Protein AF-A0A9P7GST4-F1 (afdb_monomer_lite)

Organism: NCBI:txid117069

InterPro domains:
  IPR029058 Alpha/Beta hydrolase fold [G3DSA:3.40.50.1820] (2-77)
  IPR029058 Alpha/Beta hydrolase fold [SSF53474] (5-66)

pLDDT: mean 90.83, std 7.49, range [49.56, 97.69]

Structure (mmCIF, N/CA/C/O backbone):
data_AF-A0A9P7GST4-F1
#
_entry.id   AF-A0A9P7GST4-F1
#
loop_
_atom_site.group_PDB
_atom_site.id
_atom_site.type_symbol
_atom_site.label_atom_id
_atom_site.label_alt_id
_atom_site.label_comp_id
_atom_site.label_asym_id
_atom_site.label_entity_id
_atom_site.label_seq_id
_atom_site.pdbx_PDB_ins_code
_atom_site.Cartn_x
_atom_site.Cartn_y
_atom_site.Cartn_z
_atom_site.occupancy
_atom_site.B_iso_or_equiv
_atom_site.auth_seq_id
_atom_site.auth_comp_id
_atom_site.auth_asym_id
_atom_site.auth_atom_id
_atom_site.pdbx_PDB_model_num
ATOM 1 N N . MET A 1 1 ? -6.772 2.280 -26.448 1.00 49.56 1 MET A N 1
ATOM 2 C CA . MET A 1 1 ? -7.325 2.112 -25.086 1.00 49.56 1 MET A CA 1
ATOM 3 C C . MET A 1 1 ? -6.382 2.826 -24.133 1.00 49.56 1 MET A C 1
ATOM 5 O O . MET A 1 1 ? -5.184 2.647 -24.324 1.00 49.56 1 MET A O 1
ATOM 9 N N . PRO A 1 2 ? -6.850 3.656 -23.188 1.00 74.44 2 PRO A N 1
ATOM 10 C CA . PRO A 1 2 ? -5.960 4.210 -22.174 1.00 74.44 2 PRO A CA 1
ATOM 11 C C . PRO A 1 2 ? -5.440 3.072 -21.285 1.00 74.44 2 PRO A C 1
ATOM 13 O O . PRO A 1 2 ? -6.205 2.186 -20.903 1.00 74.44 2 PRO A O 1
ATOM 16 N N . PHE A 1 3 ? -4.141 3.077 -21.006 1.00 81.81 3 PHE A N 1
ATOM 17 C CA . PHE A 1 3 ? -3.526 2.150 -20.060 1.00 81.81 3 PHE A CA 1
ATOM 18 C C . PHE A 1 3 ? -3.994 2.519 -18.642 1.00 81.81 3 PHE A C 1
ATOM 20 O O . PHE A 1 3 ? -3.953 3.708 -18.308 1.00 81.81 3 PHE A O 1
ATOM 27 N N . PRO A 1 4 ? -4.478 1.564 -17.821 1.00 90.12 4 PRO A N 1
ATOM 28 C CA . PRO A 1 4 ? -4.876 1.869 -16.451 1.00 90.12 4 PRO A CA 1
ATOM 29 C C . PRO A 1 4 ? -3.688 2.452 -15.668 1.00 90.12 4 PRO A C 1
ATOM 31 O O . PRO A 1 4 ? -2.550 2.022 -15.876 1.00 90.12 4 PRO A O 1
ATOM 34 N N . PRO A 1 5 ? -3.910 3.432 -14.781 1.00 93.56 5 PRO A N 1
ATOM 35 C CA . PRO A 1 5 ? -2.819 4.094 -14.078 1.00 93.56 5 PRO A CA 1
ATOM 36 C C . PRO A 1 5 ? -2.216 3.198 -12.992 1.00 93.56 5 PRO A C 1
ATOM 38 O O . PRO A 1 5 ? -2.879 2.300 -12.467 1.00 93.56 5 PRO A O 1
ATOM 41 N N . VAL A 1 6 ? -0.980 3.506 -12.603 1.00 95.00 6 VAL A N 1
ATOM 42 C CA . VAL A 1 6 ? -0.438 3.124 -11.295 1.00 95.00 6 VAL A CA 1
ATOM 43 C C . VAL A 1 6 ? -0.766 4.232 -10.303 1.00 95.00 6 VAL A C 1
ATOM 45 O O . VAL A 1 6 ? -0.529 5.407 -10.586 1.00 95.00 6 VAL A O 1
ATOM 48 N N . ILE A 1 7 ? -1.333 3.873 -9.152 1.00 96.19 7 ILE A N 1
ATOM 49 C CA . ILE A 1 7 ? -1.765 4.838 -8.139 1.00 96.19 7 ILE A CA 1
ATOM 50 C C . ILE A 1 7 ? -0.867 4.724 -6.911 1.00 96.19 7 ILE A C 1
ATOM 52 O O . ILE A 1 7 ? -0.748 3.659 -6.311 1.00 96.19 7 ILE A O 1
ATOM 56 N N . PHE A 1 8 ? -0.303 5.857 -6.504 1.00 96.56 8 PHE A N 1
ATOM 57 C CA . PHE A 1 8 ? 0.386 6.022 -5.230 1.00 96.56 8 PHE A CA 1
ATOM 58 C C . PHE A 1 8 ? -0.463 6.910 -4.336 1.00 96.56 8 PHE A C 1
ATOM 60 O O . PHE A 1 8 ? -0.866 8.005 -4.736 1.00 96.56 8 PHE A O 1
ATOM 67 N N . ALA A 1 9 ? -0.744 6.450 -3.125 1.00 96.75 9 ALA A N 1
ATOM 68 C CA . ALA A 1 9 ? -1.527 7.212 -2.168 1.00 96.75 9 ALA A CA 1
ATOM 69 C C . ALA A 1 9 ? -0.907 7.108 -0.784 1.00 96.75 9 ALA A C 1
ATOM 71 O O . ALA A 1 9 ? -0.422 6.049 -0.406 1.00 96.75 9 ALA A O 1
ATOM 72 N N . ARG A 1 10 ? -0.929 8.207 -0.026 1.00 95.25 10 ARG A N 1
ATOM 73 C CA . ARG A 1 10 ? -0.330 8.271 1.309 1.00 95.25 10 ARG A CA 1
ATOM 74 C C . ARG A 1 10 ? -1.355 8.634 2.372 1.00 95.25 10 ARG A C 1
ATOM 76 O O . ARG A 1 10 ? -2.138 9.568 2.177 1.00 95.25 10 ARG A O 1
ATOM 83 N N . SER A 1 11 ? -1.287 7.974 3.528 1.00 93.75 11 SER A N 1
ATOM 84 C CA . SER A 1 11 ? -2.088 8.294 4.713 1.00 93.75 11 SER A CA 1
ATOM 85 C C . SER A 1 11 ? -3.585 8.382 4.379 1.00 93.75 11 SER A C 1
ATOM 87 O O . SER A 1 11 ? -4.145 7.458 3.798 1.00 93.75 11 SER A O 1
ATOM 89 N N . LEU A 1 12 ? -4.262 9.489 4.689 1.00 92.31 12 LEU A N 1
ATOM 90 C CA . LEU A 1 12 ? -5.684 9.671 4.368 1.00 92.31 12 LEU A CA 1
ATOM 91 C C . LEU A 1 12 ? -5.981 9.678 2.859 1.00 92.31 12 LEU A C 1
ATOM 93 O O . LEU A 1 12 ? -7.109 9.391 2.467 1.00 92.31 12 LEU A O 1
ATOM 97 N N . GLY A 1 13 ? -4.988 9.950 2.006 1.00 92.94 13 GLY A N 1
AT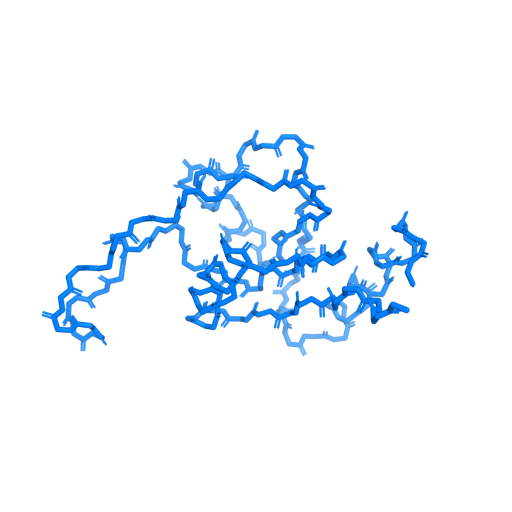OM 98 C CA . GLY A 1 13 ? -5.127 9.806 0.556 1.00 92.94 13 GLY A CA 1
ATOM 99 C C . GLY A 1 13 ? -5.422 8.364 0.132 1.00 92.94 13 GLY A C 1
ATOM 100 O O . GLY A 1 13 ? -6.098 8.153 -0.874 1.00 92.94 13 GLY A O 1
ATOM 101 N N . CYS A 1 14 ? -5.003 7.373 0.930 1.00 94.38 14 CYS A N 1
ATOM 102 C CA . CYS A 1 14 ? -5.307 5.960 0.700 1.00 94.38 14 CYS A CA 1
ATOM 103 C C . CYS A 1 14 ? -6.815 5.695 0.678 1.00 94.38 14 CYS A C 1
ATOM 105 O O . CYS A 1 14 ? -7.274 4.890 -0.122 1.00 94.38 14 CYS A O 1
ATOM 107 N N . LEU A 1 15 ? -7.597 6.429 1.473 1.00 92.00 15 LEU A N 1
ATOM 108 C CA . LEU A 1 15 ? -9.058 6.306 1.505 1.00 92.00 15 LEU A CA 1
ATOM 109 C C . LEU A 1 15 ? -9.683 6.685 0.159 1.00 92.00 15 LEU A C 1
ATOM 111 O O . LEU A 1 15 ? -10.592 6.018 -0.339 1.00 92.00 15 LEU A O 1
ATOM 115 N N . ILE A 1 16 ? -9.163 7.755 -0.446 1.00 91.81 16 ILE A N 1
ATOM 116 C CA . ILE A 1 16 ? -9.607 8.237 -1.754 1.00 91.81 16 ILE A CA 1
ATOM 117 C C . ILE A 1 16 ? -9.213 7.221 -2.824 1.00 91.81 16 ILE A C 1
ATOM 119 O O . ILE A 1 16 ? -10.050 6.851 -3.641 1.00 91.81 16 ILE A O 1
ATOM 123 N N . ALA A 1 17 ? -7.973 6.730 -2.792 1.00 94.44 17 ALA A N 1
ATOM 124 C CA . ALA A 1 17 ? -7.486 5.749 -3.755 1.00 94.44 17 ALA A CA 1
ATOM 125 C C . ALA A 1 17 ? -8.271 4.432 -3.690 1.00 94.44 17 ALA A C 1
ATOM 127 O O . ALA A 1 17 ? -8.730 3.956 -4.722 1.00 94.44 17 ALA A O 1
ATOM 128 N N . GLN A 1 18 ? -8.509 3.895 -2.491 1.00 92.19 18 GLN A N 1
ATOM 129 C CA . GLN A 1 18 ? -9.322 2.693 -2.273 1.00 92.19 18 GLN A CA 1
ATOM 130 C C . GLN A 1 18 ? -10.773 2.881 -2.753 1.00 92.19 18 GLN A C 1
ATOM 132 O O . GLN A 1 18 ? -11.357 1.988 -3.370 1.00 92.19 18 GLN A O 1
ATOM 137 N N . THR A 1 19 ? -11.354 4.065 -2.533 1.00 90.69 19 THR A N 1
ATOM 138 C CA . THR A 1 19 ? -12.695 4.393 -3.048 1.00 90.69 19 THR A CA 1
ATOM 139 C C . THR A 1 19 ? -12.692 4.489 -4.575 1.00 90.69 19 THR A C 1
ATOM 141 O O . THR A 1 19 ? -13.579 3.954 -5.236 1.00 90.69 19 THR A O 1
ATOM 144 N N . TYR A 1 20 ? -11.673 5.127 -5.154 1.00 91.19 20 TYR A N 1
ATOM 145 C CA . TYR A 1 20 ? -11.531 5.291 -6.597 1.00 91.19 20 TYR A CA 1
ATOM 146 C C . TYR A 1 20 ? -11.427 3.940 -7.313 1.00 91.19 20 TYR A C 1
ATOM 148 O O . TYR A 1 20 ? -12.193 3.689 -8.246 1.00 91.19 20 TYR A O 1
ATOM 156 N N . ILE A 1 21 ? -10.547 3.051 -6.840 1.00 91.75 21 ILE A N 1
ATOM 157 C CA . ILE A 1 21 ? -10.323 1.729 -7.449 1.00 91.75 21 ILE A CA 1
ATOM 158 C C . ILE A 1 21 ? -11.502 0.768 -7.261 1.00 91.75 21 ILE A C 1
ATOM 160 O O . ILE A 1 21 ? -11.631 -0.202 -8.001 1.00 91.75 21 ILE A O 1
ATOM 164 N N . SER A 1 22 ? -12.422 1.063 -6.337 1.00 87.56 22 SER A N 1
ATOM 165 C CA . SER A 1 22 ? -13.680 0.314 -6.222 1.00 87.56 22 SER A CA 1
ATOM 166 C C . SER A 1 22 ? -14.595 0.524 -7.439 1.00 87.56 22 SER A C 1
ATOM 168 O O . SER A 1 22 ? -15.504 -0.269 -7.668 1.00 87.56 22 SER A O 1
ATOM 170 N N . SER A 1 23 ? -14.381 1.591 -8.220 1.00 88.50 23 SER A N 1
ATOM 171 C CA . SER A 1 23 ? -15.173 1.926 -9.417 1.00 88.50 23 SER A CA 1
ATOM 172 C C . SER A 1 23 ? -14.346 2.069 -10.701 1.00 88.50 23 SER A C 1
ATOM 174 O O . SER A 1 23 ? -14.924 2.238 -11.772 1.00 88.50 23 SER A O 1
ATOM 176 N N . HIS A 1 24 ? -13.013 2.003 -10.622 1.00 90.38 24 HIS A N 1
ATOM 177 C CA . HIS A 1 24 ? -12.112 2.227 -11.755 1.00 90.38 24 HIS A CA 1
ATOM 178 C C . HIS A 1 24 ? -10.964 1.211 -11.753 1.00 90.38 24 HIS A C 1
ATOM 180 O O . HIS A 1 24 ? -10.441 0.886 -10.688 1.00 90.38 24 HIS A O 1
ATOM 186 N N . PRO A 1 25 ? -10.530 0.719 -12.925 1.00 89.88 25 PRO A N 1
ATOM 187 C CA . PRO A 1 25 ? -9.381 -0.172 -13.004 1.00 89.88 25 PRO A CA 1
ATOM 188 C C . PRO A 1 25 ? -8.073 0.574 -12.699 1.00 89.88 25 PRO A C 1
ATOM 190 O O . PRO A 1 25 ? -7.897 1.725 -13.101 1.00 89.88 25 PRO A O 1
ATOM 193 N N . ALA A 1 26 ? -7.135 -0.117 -12.056 1.00 92.62 26 ALA A N 1
ATOM 194 C CA . ALA A 1 26 ? -5.753 0.316 -11.870 1.00 92.62 26 ALA A CA 1
ATOM 195 C C . ALA A 1 26 ? -4.805 -0.801 -12.326 1.00 92.62 26 ALA A C 1
ATOM 197 O O . ALA A 1 26 ? -5.155 -1.979 -12.243 1.00 92.62 26 ALA A O 1
ATOM 198 N N . SER A 1 27 ? -3.623 -0.426 -12.815 1.00 94.06 27 SER A N 1
ATOM 199 C CA . SER A 1 27 ? -2.563 -1.385 -13.154 1.00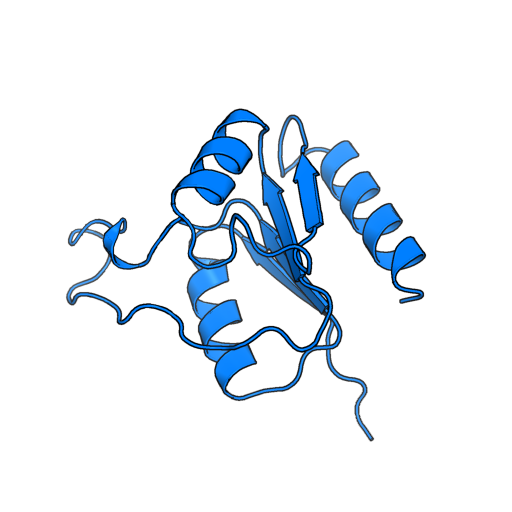 94.06 27 SER A CA 1
ATOM 20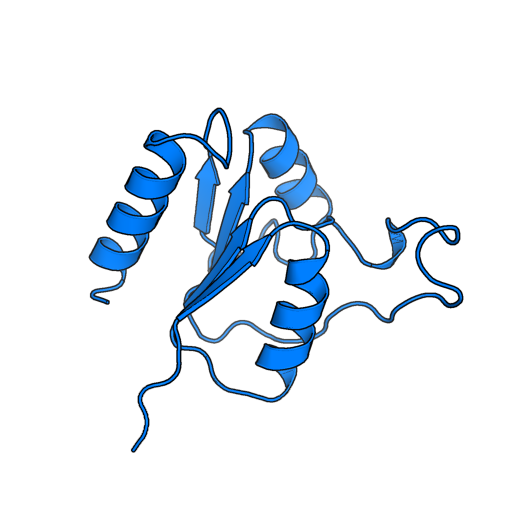0 C C . SER A 1 27 ? -1.833 -1.850 -11.900 1.00 94.06 27 SER A C 1
ATOM 202 O O . SER A 1 27 ? -1.475 -3.015 -11.813 1.00 94.06 27 SER A O 1
ATOM 204 N N . ALA A 1 28 ? -1.652 -0.956 -10.925 1.00 95.06 28 ALA A N 1
ATOM 205 C CA . ALA A 1 28 ? -1.111 -1.270 -9.609 1.00 95.06 28 ALA A CA 1
ATOM 206 C C . ALA A 1 28 ? -1.514 -0.187 -8.589 1.00 95.06 28 ALA A C 1
ATOM 208 O O . ALA A 1 28 ? -1.830 0.949 -8.966 1.00 95.06 28 ALA A O 1
ATOM 209 N N . LEU A 1 29 ? -1.496 -0.529 -7.299 1.00 96.38 29 LEU A N 1
ATOM 210 C CA . LEU A 1 29 ? -1.785 0.391 -6.195 1.00 96.38 29 LEU A CA 1
ATOM 211 C C . LEU A 1 29 ? -0.750 0.245 -5.080 1.00 96.38 29 LEU A C 1
ATOM 213 O O . LEU A 1 29 ? -0.646 -0.813 -4.470 1.00 96.38 29 LEU A O 1
ATOM 217 N N . CYS A 1 30 ? -0.053 1.328 -4.758 1.00 97.31 30 CYS A N 1
ATOM 218 C CA . CYS A 1 30 ? 0.831 1.398 -3.600 1.00 97.31 30 CYS A CA 1
ATOM 219 C C . CYS A 1 30 ? 0.217 2.322 -2.542 1.00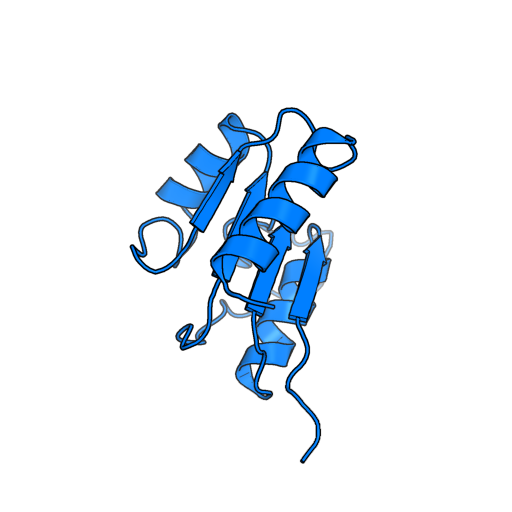 97.31 30 CYS A C 1
ATOM 221 O O . CYS A 1 30 ? 0.009 3.521 -2.767 1.00 97.31 30 CYS A O 1
ATOM 223 N N . LEU A 1 31 ? -0.111 1.739 -1.390 1.00 96.94 31 LEU A N 1
ATOM 224 C CA . LEU A 1 31 ? -0.679 2.423 -0.236 1.00 96.94 31 LEU A CA 1
ATOM 225 C C . LEU A 1 31 ? 0.431 2.686 0.785 1.00 96.94 31 LEU A C 1
ATOM 227 O O . LEU A 1 31 ? 0.954 1.771 1.418 1.00 96.94 31 LEU A O 1
ATOM 231 N N . ILE A 1 32 ? 0.774 3.957 0.957 1.00 97.44 32 ILE A N 1
ATOM 232 C CA . ILE A 1 32 ? 1.891 4.421 1.777 1.00 97.44 32 ILE A CA 1
ATOM 233 C C . ILE A 1 32 ? 1.364 4.854 3.146 1.00 97.44 32 ILE A C 1
ATOM 235 O O . ILE A 1 32 ? 0.616 5.832 3.242 1.00 97.44 32 ILE A O 1
ATOM 239 N N . SER A 1 33 ? 1.739 4.141 4.207 1.00 95.56 33 SER A N 1
ATOM 240 C CA . SER A 1 33 ? 1.234 4.345 5.575 1.00 95.56 33 SER A CA 1
ATOM 241 C C . SER A 1 33 ? -0.297 4.538 5.630 1.00 95.56 33 SER A C 1
ATOM 243 O O . SER A 1 33 ? -0.774 5.588 6.086 1.00 95.56 33 SER A O 1
ATOM 245 N N . PRO A 1 34 ? -1.105 3.612 5.067 1.00 95.12 34 PRO A N 1
ATOM 246 C CA . PRO A 1 34 ? -2.557 3.717 5.136 1.00 95.12 34 PRO A CA 1
ATOM 247 C C . PRO A 1 34 ? -3.048 3.572 6.584 1.00 95.12 34 PRO A C 1
ATOM 249 O O . PRO A 1 34 ? -2.419 2.890 7.391 1.00 95.12 34 PRO A O 1
ATOM 252 N N . PRO A 1 35 ? -4.209 4.149 6.934 1.00 92.88 35 PRO A N 1
ATOM 253 C CA . PRO A 1 35 ? -4.882 3.760 8.167 1.00 92.88 35 PRO A CA 1
ATOM 254 C C . PRO A 1 35 ? -5.266 2.266 8.105 1.00 92.88 35 PRO A C 1
ATOM 256 O O . PRO A 1 35 ? -5.681 1.796 7.045 1.00 92.88 35 PRO A O 1
ATOM 259 N N . PRO A 1 36 ? -5.183 1.513 9.219 1.00 91.50 36 PRO A N 1
ATOM 260 C CA . PRO A 1 36 ? -5.520 0.086 9.233 1.00 91.50 36 PRO A CA 1
ATOM 261 C C . PRO A 1 36 ? -7.002 -0.172 8.932 1.00 91.50 36 PRO A C 1
ATOM 263 O O . PRO A 1 36 ? -7.349 -1.201 8.360 1.00 91.50 36 PRO A O 1
ATOM 266 N N . SER A 1 37 ? -7.878 0.767 9.291 1.00 88.62 37 SER A N 1
ATOM 267 C CA . SER A 1 37 ? -9.310 0.705 9.000 1.00 88.62 37 SER A CA 1
ATOM 268 C C . SER A 1 37 ? -9.932 2.102 8.984 1.00 88.62 37 SER A C 1
ATOM 270 O O . SER A 1 37 ? -9.410 3.032 9.610 1.00 88.62 37 SER A O 1
ATOM 272 N N . ASN A 1 38 ? -11.085 2.264 8.341 1.00 88.06 38 ASN A N 1
ATOM 273 C CA . ASN A 1 38 ? -11.829 3.527 8.365 1.00 88.06 38 ASN A CA 1
ATOM 274 C C . ASN A 1 38 ? -12.389 3.828 9.759 1.00 88.06 38 ASN A C 1
ATOM 276 O O . ASN A 1 38 ? -12.478 4.984 10.171 1.00 88.06 38 ASN A O 1
ATOM 280 N N . THR A 1 39 ? -12.703 2.783 10.519 1.00 83.88 39 THR A N 1
ATOM 281 C CA . THR A 1 39 ? -13.128 2.856 11.925 1.00 83.88 39 THR A CA 1
ATOM 282 C C . THR A 1 39 ? -12.036 3.353 12.876 1.00 83.88 39 THR A C 1
ATOM 284 O O . THR A 1 39 ? -12.360 3.928 13.915 1.00 83.88 39 THR A O 1
ATOM 287 N N . SER A 1 40 ? -10.754 3.195 12.525 1.00 81.62 40 SER A N 1
ATOM 288 C CA . SER A 1 40 ? -9.624 3.725 13.305 1.00 81.62 40 SER A CA 1
ATOM 289 C C . SER A 1 40 ? -9.495 5.255 13.230 1.00 81.62 40 SER A C 1
ATOM 291 O O . SER A 1 40 ? -8.774 5.870 14.020 1.00 81.62 40 SER A O 1
ATOM 293 N N . LEU A 1 41 ? -10.204 5.893 12.293 1.00 82.56 41 LEU A N 1
ATOM 294 C CA . LEU A 1 41 ? -10.155 7.334 12.085 1.00 82.56 41 LEU A CA 1
ATOM 295 C C . LEU A 1 41 ? -10.974 8.058 13.156 1.00 82.56 41 LEU A C 1
ATOM 297 O O . LEU A 1 41 ? -12.133 7.740 13.425 1.00 82.56 41 LEU A O 1
ATOM 301 N N . SER A 1 42 ? -10.381 9.082 13.768 1.00 73.69 42 SER A N 1
ATOM 302 C CA . SER A 1 42 ? -11.068 9.863 14.791 1.00 73.69 42 SER A CA 1
ATOM 303 C C . SER A 1 42 ? -12.260 10.630 14.207 1.00 73.69 42 SER A C 1
ATOM 305 O O . SER A 1 42 ? -12.163 11.274 13.160 1.00 73.69 42 SER A O 1
ATOM 307 N N . LYS A 1 43 ? -13.365 10.685 14.964 1.00 66.50 43 LYS A N 1
ATOM 308 C CA . LYS A 1 43 ? -14.529 11.543 14.656 1.00 66.50 43 LYS A CA 1
ATOM 309 C C . LYS A 1 43 ? -14.188 13.037 14.568 1.00 66.50 43 LYS A C 1
ATOM 311 O O . LYS A 1 43 ? -14.977 13.823 14.065 1.00 66.50 43 LYS A O 1
ATOM 316 N N . SER A 1 44 ? -13.018 13.448 15.059 1.00 69.38 44 SER A N 1
ATOM 317 C CA . SER A 1 44 ? -12.531 14.819 14.887 1.00 69.38 44 SER A CA 1
ATOM 318 C C . SER A 1 44 ? -12.121 15.141 13.447 1.00 69.38 44 SER A C 1
ATOM 320 O O . SER A 1 44 ? -12.109 16.311 13.084 1.00 69.38 44 SER A O 1
ATOM 322 N N . LYS A 1 45 ? -11.787 14.131 12.629 1.00 70.88 45 LYS A N 1
ATOM 323 C CA . LYS A 1 45 ? -11.386 14.306 11.224 1.00 70.88 45 LYS A CA 1
ATOM 324 C C . LYS A 1 45 ? -12.539 14.107 10.242 1.00 70.88 45 LYS A C 1
ATOM 326 O O . LYS A 1 45 ? -12.499 14.678 9.158 1.00 70.88 45 LYS A O 1
ATOM 331 N N . PHE A 1 46 ? -13.559 13.336 10.622 1.00 77.75 46 PHE A N 1
ATOM 332 C CA . PHE A 1 46 ? -14.727 13.069 9.785 1.00 77.75 46 PHE A CA 1
ATOM 333 C C . PHE A 1 46 ? -16.025 13.230 10.586 1.00 77.75 46 PHE A C 1
ATOM 335 O O . PHE A 1 46 ? -16.156 12.631 11.653 1.00 77.75 46 PHE A O 1
ATOM 342 N N . PRO A 1 47 ? -17.012 13.992 10.074 1.00 78.94 47 PRO A N 1
ATOM 343 C CA . PRO A 1 47 ? -18.276 14.228 10.774 1.00 78.94 47 PRO A CA 1
ATOM 344 C C . PRO A 1 47 ? -19.156 12.971 10.871 1.00 78.94 47 PRO A C 1
ATOM 346 O O . PRO A 1 47 ? -20.065 12.916 11.695 1.00 78.94 47 PRO A O 1
ATOM 349 N N . THR A 1 48 ? -18.897 11.960 10.037 1.00 80.88 48 THR A N 1
ATOM 350 C CA . THR A 1 48 ? -19.609 10.676 10.013 1.00 80.88 48 THR A CA 1
ATOM 351 C C . THR A 1 48 ? -18.619 9.526 9.866 1.00 80.88 48 THR A C 1
ATOM 353 O O . THR A 1 48 ? -17.514 9.711 9.355 1.00 80.88 48 THR A O 1
ATOM 356 N N . ASN A 1 49 ? -19.008 8.338 10.335 1.00 80.25 49 ASN A N 1
ATOM 357 C CA . ASN A 1 49 ? -18.206 7.134 10.144 1.00 80.25 49 ASN A CA 1
ATOM 358 C C . ASN A 1 49 ? -18.170 6.788 8.651 1.00 80.25 49 ASN A C 1
ATOM 360 O O . ASN A 1 49 ? -19.220 6.704 8.012 1.00 80.25 49 ASN A O 1
ATOM 364 N N . LEU A 1 50 ? -16.973 6.561 8.117 1.00 83.38 50 LEU A N 1
ATOM 365 C CA . LEU A 1 50 ? -16.804 6.092 6.748 1.00 83.38 50 LEU A CA 1
ATOM 366 C C . LEU A 1 50 ? -17.028 4.572 6.692 1.00 83.38 50 LEU A C 1
ATOM 368 O O . LEU A 1 50 ? -16.539 3.864 7.577 1.00 83.38 50 LEU A O 1
ATOM 372 N N . PRO A 1 51 ? -17.754 4.055 5.684 1.00 85.19 51 PRO A N 1
ATOM 373 C CA . PRO A 1 51 ? -17.878 2.615 5.484 1.00 85.19 51 PRO A CA 1
ATOM 374 C C . PRO A 1 51 ? -16.506 2.016 5.171 1.00 85.19 51 PRO A C 1
ATOM 376 O O . PRO A 1 51 ? -15.695 2.664 4.513 1.00 85.19 51 PRO A O 1
ATOM 379 N N . GLU A 1 52 ? -16.245 0.792 5.625 1.00 86.50 52 GLU A N 1
ATOM 380 C CA . GLU A 1 52 ? -15.012 0.083 5.267 1.00 86.50 52 GLU A CA 1
ATOM 381 C C . GLU A 1 52 ? -14.976 -0.238 3.764 1.00 86.50 52 GLU A C 1
ATOM 383 O O . GLU A 1 52 ? -16.012 -0.414 3.116 1.00 86.50 52 GLU A O 1
ATOM 388 N N . PHE A 1 53 ? -13.769 -0.308 3.206 1.00 85.88 53 PHE A N 1
ATOM 389 C CA . PHE A 1 53 ? -13.558 -0.636 1.797 1.00 85.88 53 PHE A CA 1
ATOM 390 C C . PHE A 1 53 ? -13.833 -2.125 1.525 1.00 85.88 53 PHE A C 1
ATOM 392 O O . PHE A 1 53 ? -13.503 -2.998 2.329 1.00 85.88 53 PHE A O 1
ATOM 399 N N . ASN A 1 54 ? -14.409 -2.422 0.357 1.00 84.94 54 ASN A N 1
ATOM 400 C CA . ASN A 1 54 ? -14.898 -3.758 -0.009 1.00 84.94 54 ASN A CA 1
ATOM 401 C C . ASN A 1 54 ? -14.435 -4.237 -1.398 1.00 84.94 54 ASN A C 1
ATOM 403 O O . ASN A 1 54 ? -15.009 -5.175 -1.945 1.00 84.94 54 ASN A O 1
ATOM 407 N N . PHE A 1 55 ? -13.435 -3.584 -1.992 1.00 86.31 55 PHE A N 1
ATOM 408 C CA . PHE A 1 55 ? -12.885 -4.017 -3.274 1.00 86.31 55 PHE A CA 1
ATOM 409 C C . PHE A 1 55 ? -12.048 -5.288 -3.109 1.00 86.31 55 PHE A C 1
ATOM 411 O O . PHE A 1 55 ? -11.322 -5.436 -2.131 1.00 86.31 55 PHE A O 1
ATOM 418 N N . GLU A 1 56 ? -12.079 -6.171 -4.097 1.00 85.62 56 GLU A N 1
ATOM 419 C CA . GLU A 1 56 ? -11.174 -7.319 -4.152 1.00 85.62 56 GLU A CA 1
ATOM 420 C C . GLU A 1 56 ? -10.034 -6.987 -5.123 1.00 85.62 56 GLU A C 1
ATOM 422 O O . GLU A 1 56 ? -10.319 -6.747 -6.305 1.00 85.62 56 GLU A O 1
ATOM 427 N N . PRO A 1 57 ? -8.771 -6.889 -4.659 1.00 82.62 57 PRO A N 1
ATOM 428 C CA . PRO A 1 57 ? -7.655 -6.545 -5.528 1.00 82.62 57 PRO A CA 1
ATOM 429 C C . PRO A 1 57 ? -7.478 -7.629 -6.598 1.00 82.62 57 PRO A C 1
ATOM 431 O O . PRO A 1 57 ? -7.245 -8.797 -6.310 1.00 82.62 57 PRO A O 1
ATOM 434 N N . LYS A 1 58 ? -7.615 -7.232 -7.866 1.00 88.62 58 LYS A N 1
ATOM 435 C CA . LYS A 1 58 ? -7.357 -8.079 -9.052 1.00 88.62 58 LYS A CA 1
ATOM 436 C C . LYS A 1 58 ? -6.127 -7.613 -9.829 1.00 88.62 58 LYS A C 1
ATOM 438 O O . LYS A 1 58 ? -5.957 -7.943 -10.999 1.00 88.62 58 LYS A O 1
ATOM 443 N N . PHE A 1 59 ? -5.336 -6.773 -9.186 1.00 92.00 59 PHE A N 1
ATOM 444 C CA . PHE A 1 59 ? -4.156 -6.108 -9.700 1.00 92.00 59 PHE A CA 1
ATOM 445 C C . PHE A 1 59 ? -3.141 -6.025 -8.547 1.00 92.00 59 PHE A C 1
ATOM 447 O O . PHE A 1 59 ? -3.558 -6.082 -7.386 1.00 92.00 59 PHE A O 1
ATOM 454 N N . PRO A 1 60 ? -1.842 -5.886 -8.845 1.00 95.94 60 PRO A N 1
ATOM 455 C CA . PRO A 1 60 ? -0.800 -5.739 -7.834 1.00 95.94 60 PRO A CA 1
ATOM 456 C C . PRO A 1 60 ? -1.089 -4.636 -6.809 1.00 95.94 60 PRO A C 1
ATOM 458 O O . PRO A 1 60 ? -1.353 -3.484 -7.171 1.00 95.94 60 PRO A O 1
ATOM 461 N N . LEU A 1 61 ? -1.013 -4.980 -5.524 1.00 96.12 61 LEU A N 1
ATOM 462 C CA . LEU A 1 61 ? -1.218 -4.053 -4.415 1.00 96.12 61 LEU A CA 1
ATOM 463 C C . LEU A 1 61 ? -0.061 -4.174 -3.430 1.00 96.12 61 LEU A C 1
ATOM 465 O O . LEU A 1 61 ? 0.328 -5.279 -3.071 1.00 96.12 61 LEU A O 1
ATOM 469 N N . SER A 1 62 ? 0.455 -3.042 -2.962 1.00 97.31 62 SER A N 1
ATOM 470 C CA . SER A 1 62 ? 1.478 -3.009 -1.919 1.00 97.31 62 SER A CA 1
ATOM 471 C C . SER A 1 62 ? 1.114 -2.079 -0.765 1.00 97.31 62 SER A C 1
ATOM 473 O O . SER A 1 62 ? 0.483 -1.032 -0.951 1.00 97.31 62 SER A O 1
ATOM 475 N N . PHE A 1 63 ? 1.544 -2.454 0.440 1.00 97.44 63 PHE A N 1
ATOM 476 C CA . PHE A 1 63 ? 1.677 -1.547 1.574 1.00 97.44 63 PHE A CA 1
ATOM 477 C C . PHE A 1 63 ? 3.128 -1.123 1.720 1.00 97.44 63 PHE A C 1
ATOM 479 O O . PHE A 1 63 ? 4.007 -1.971 1.841 1.00 97.44 63 PHE A O 1
ATOM 486 N N . MET A 1 64 ? 3.377 0.184 1.778 1.00 97.69 64 MET A N 1
ATOM 487 C CA . MET A 1 64 ? 4.693 0.726 2.101 1.00 97.69 64 MET A CA 1
ATOM 488 C C . MET A 1 64 ? 4.632 1.516 3.399 1.00 97.69 64 MET A C 1
ATOM 490 O O . MET A 1 64 ? 3.916 2.510 3.487 1.00 97.69 64 MET A O 1
ATOM 494 N N . ALA A 1 65 ? 5.372 1.084 4.413 1.00 97.25 65 ALA A N 1
ATOM 495 C CA . ALA A 1 65 ? 5.405 1.762 5.702 1.00 97.25 65 ALA A CA 1
ATOM 496 C C . ALA A 1 65 ? 6.640 1.360 6.518 1.00 97.25 65 ALA A C 1
ATOM 498 O O . ALA A 1 65 ? 7.400 0.461 6.145 1.00 97.25 65 ALA A O 1
ATOM 499 N N . ALA A 1 66 ? 6.815 2.007 7.672 1.00 96.19 66 ALA A N 1
ATOM 500 C CA . ALA A 1 66 ? 7.786 1.568 8.664 1.00 96.19 66 ALA A CA 1
ATOM 501 C C . ALA A 1 66 ? 7.465 0.154 9.162 1.00 96.19 66 ALA A C 1
ATOM 503 O O . ALA A 1 66 ? 6.298 -0.196 9.325 1.00 96.19 66 ALA A O 1
ATOM 504 N N . ALA A 1 67 ? 8.489 -0.638 9.497 1.00 94.69 67 ALA A N 1
ATOM 505 C CA . ALA A 1 67 ? 8.317 -2.030 9.931 1.00 94.69 67 ALA A CA 1
ATOM 506 C C . ALA A 1 67 ? 7.261 -2.197 11.043 1.00 94.69 67 ALA A C 1
ATOM 508 O O . ALA A 1 67 ? 6.411 -3.076 10.975 1.00 94.69 67 ALA A O 1
ATOM 509 N N . LYS A 1 68 ? 7.256 -1.304 12.044 1.00 94.75 68 LYS A N 1
ATOM 510 C CA . LYS A 1 68 ? 6.261 -1.329 13.132 1.00 94.75 68 LYS A CA 1
ATOM 511 C C . LYS A 1 68 ? 4.834 -1.076 12.646 1.00 94.75 68 LYS A C 1
ATOM 513 O O . LYS A 1 68 ? 3.899 -1.641 13.197 1.00 94.75 68 LYS A O 1
ATOM 518 N N . GLU A 1 69 ? 4.670 -0.201 11.660 1.00 95.00 69 GLU A N 1
ATOM 519 C CA . GLU A 1 69 ? 3.369 0.119 11.077 1.00 95.00 69 GLU A CA 1
ATOM 520 C C . GLU A 1 69 ? 2.887 -1.020 10.173 1.00 95.00 69 GLU A C 1
ATOM 522 O O . GLU A 1 69 ? 1.725 -1.401 10.256 1.00 95.00 69 GLU A O 1
ATOM 527 N N . LEU A 1 70 ? 3.783 -1.642 9.401 1.00 95.62 70 LEU A N 1
ATOM 528 C CA . LEU A 1 70 ? 3.461 -2.836 8.616 1.00 95.62 70 LEU A CA 1
ATOM 529 C C . LEU A 1 70 ? 2.959 -3.994 9.479 1.00 95.62 70 LEU A C 1
ATOM 531 O O . LEU A 1 70 ? 2.012 -4.663 9.085 1.00 95.62 70 LEU A O 1
ATOM 535 N N . GLU A 1 71 ? 3.526 -4.213 10.665 1.00 95.25 71 GLU A N 1
ATOM 536 C CA . GLU A 1 71 ? 3.023 -5.243 11.585 1.00 95.25 71 GLU A CA 1
ATOM 537 C C . GLU A 1 71 ? 1.593 -4.939 12.068 1.00 95.25 71 GLU A C 1
ATOM 539 O O . GLU A 1 71 ? 0.760 -5.839 12.178 1.00 95.25 71 GLU A O 1
ATOM 544 N N . VAL A 1 72 ? 1.266 -3.661 12.295 1.00 95.06 72 VAL A N 1
ATOM 545 C CA . VAL A 1 72 ? -0.109 -3.239 12.607 1.00 95.06 72 VAL A CA 1
ATOM 546 C C . VAL A 1 72 ? -1.029 -3.464 11.409 1.00 95.06 72 VAL A C 1
ATOM 548 O O . VAL A 1 72 ? -2.135 -3.971 11.584 1.00 95.06 72 VAL A O 1
ATOM 551 N N . LEU A 1 73 ? -0.577 -3.128 10.199 1.00 95.06 73 LEU A N 1
ATOM 552 C CA . LEU A 1 73 ? -1.342 -3.342 8.971 1.00 95.06 73 LEU A CA 1
ATOM 553 C C . LEU A 1 73 ? -1.593 -4.828 8.723 1.00 95.06 73 LEU A C 1
ATOM 555 O O . LEU A 1 73 ? -2.731 -5.198 8.465 1.00 95.06 73 LEU A O 1
ATOM 559 N N . ARG A 1 74 ? -0.590 -5.690 8.902 1.00 94.69 74 ARG A N 1
ATOM 560 C CA . ARG A 1 74 ? -0.745 -7.149 8.820 1.00 94.69 74 ARG A CA 1
ATOM 561 C C . ARG A 1 74 ? -1.812 -7.674 9.772 1.00 94.69 74 ARG A C 1
ATOM 563 O O . ARG A 1 74 ? -2.642 -8.482 9.380 1.00 94.69 74 ARG A O 1
ATOM 570 N N . ALA A 1 75 ? -1.809 -7.189 11.012 1.00 94.00 75 ALA A N 1
ATOM 571 C CA . ALA A 1 75 ? -2.719 -7.675 12.042 1.00 94.00 75 ALA A CA 1
ATOM 572 C C . ALA A 1 75 ? -4.144 -7.100 11.951 1.00 94.00 75 ALA A C 1
ATOM 574 O O . ALA A 1 75 ? -5.086 -7.744 12.409 1.00 94.00 75 ALA A O 1
ATOM 575 N N . GLN A 1 76 ? -4.308 -5.871 11.450 1.00 93.38 76 GLN A N 1
ATOM 576 C CA . GLN A 1 76 ? -5.567 -5.121 11.577 1.00 93.38 76 GLN A CA 1
ATOM 577 C C . GLN A 1 76 ? -6.201 -4.721 10.246 1.00 93.38 76 GLN A C 1
ATOM 579 O O . GLN A 1 76 ? -7.414 -4.518 10.198 1.00 93.38 76 GLN A O 1
ATOM 584 N N . HIS A 1 77 ? -5.416 -4.578 9.178 1.00 92.44 77 HIS A N 1
ATOM 585 C CA . HIS A 1 77 ? -5.951 -4.209 7.875 1.00 92.44 77 HIS A CA 1
ATOM 586 C C . HIS A 1 77 ? -6.589 -5.431 7.211 1.00 92.44 77 HIS A C 1
ATOM 588 O O . HIS A 1 77 ? -6.034 -6.526 7.238 1.00 92.44 77 HIS A O 1
ATOM 594 N N . ARG A 1 78 ? -7.741 -5.250 6.553 1.00 91.62 78 ARG A N 1
ATOM 595 C CA . ARG A 1 78 ? -8.487 -6.354 5.910 1.00 91.62 78 ARG A CA 1
ATOM 596 C C . ARG A 1 78 ? -7.641 -7.157 4.914 1.00 91.62 78 ARG A C 1
ATOM 598 O O . ARG A 1 78 ? -7.791 -8.365 4.819 1.00 91.62 78 ARG A O 1
ATOM 605 N N . LEU A 1 79 ? -6.778 -6.460 4.180 1.00 92.12 79 LEU A N 1
ATOM 606 C CA . LEU A 1 79 ? -5.844 -7.037 3.204 1.00 92.12 79 LEU A CA 1
ATOM 607 C C . LEU A 1 79 ? -4.437 -7.284 3.785 1.00 92.12 79 LEU A C 1
ATOM 609 O O . LEU A 1 79 ? -3.486 -7.461 3.038 1.00 92.12 79 LEU A O 1
ATOM 613 N N . GLY A 1 80 ? -4.275 -7.199 5.107 1.00 91.00 80 GLY A N 1
ATOM 614 C CA . GLY A 1 80 ? -2.976 -7.289 5.775 1.00 91.00 80 GLY A CA 1
ATOM 615 C C . GLY A 1 80 ? -2.338 -8.679 5.729 1.00 91.00 80 GLY A C 1
ATOM 616 O O . GLY A 1 80 ? -1.117 -8.778 5.736 1.00 91.00 80 GLY A O 1
ATOM 617 N N . ASP A 1 81 ? -3.152 -9.730 5.657 1.00 90.69 81 ASP A N 1
ATOM 618 C CA . ASP A 1 81 ? -2.713 -11.132 5.564 1.00 90.69 81 ASP A CA 1
ATOM 619 C C . ASP A 1 81 ? -2.998 -11.733 4.173 1.00 90.69 81 ASP A C 1
ATOM 621 O O . ASP A 1 81 ? -2.961 -12.945 3.972 1.00 90.69 81 ASP A O 1
ATOM 625 N N . ASP A 1 82 ? -3.337 -10.887 3.196 1.00 92.00 82 ASP A N 1
ATOM 626 C CA . ASP A 1 82 ? -3.606 -11.341 1.836 1.00 92.00 82 ASP A CA 1
ATOM 627 C C . ASP A 1 82 ? -2.275 -11.663 1.127 1.00 92.00 82 ASP A C 1
ATOM 629 O O . ASP A 1 82 ? -1.412 -10.787 1.022 1.00 92.00 82 ASP A O 1
ATOM 633 N N . PRO A 1 83 ? -2.076 -12.896 0.622 1.00 89.88 83 PRO A N 1
ATOM 634 C CA . PRO A 1 83 ? -0.829 -13.286 -0.034 1.00 89.88 83 PRO A CA 1
ATOM 635 C C . PRO A 1 83 ? -0.592 -12.567 -1.371 1.00 89.88 83 PRO A C 1
ATOM 637 O O . PRO A 1 83 ? 0.517 -12.623 -1.895 1.00 89.88 83 PRO A O 1
ATOM 640 N N . GLY A 1 84 ? -1.615 -11.927 -1.942 1.00 90.75 84 GLY A N 1
ATOM 641 C CA . GLY A 1 84 ? -1.518 -11.085 -3.131 1.00 90.75 84 GLY A CA 1
ATOM 642 C C . GLY A 1 84 ? -1.117 -9.637 -2.838 1.00 90.75 84 GLY A C 1
ATOM 643 O O . GLY A 1 84 ? -1.135 -8.823 -3.762 1.00 90.75 84 GLY A O 1
ATOM 644 N N . VAL A 1 85 ? -0.794 -9.304 -1.581 1.00 94.88 85 VAL A N 1
ATOM 645 C CA . VAL A 1 85 ? -0.388 -7.959 -1.164 1.00 94.88 85 VAL A CA 1
ATOM 646 C C . VAL A 1 85 ? 1.069 -7.926 -0.721 1.00 94.88 85 VAL A C 1
ATOM 648 O O . VAL A 1 85 ? 1.465 -8.554 0.262 1.00 94.88 85 VAL A O 1
ATOM 651 N N . ASP A 1 86 ? 1.865 -7.118 -1.416 1.00 96.50 86 ASP A N 1
ATOM 652 C CA . ASP A 1 86 ? 3.278 -6.933 -1.109 1.00 96.50 86 ASP A CA 1
ATOM 653 C C . ASP A 1 86 ? 3.487 -6.001 0.092 1.00 96.50 86 ASP A C 1
ATOM 655 O O . ASP A 1 86 ? 2.769 -5.019 0.297 1.00 96.50 86 ASP A O 1
ATOM 659 N N . MET A 1 87 ? 4.523 -6.281 0.882 1.00 96.12 87 MET A N 1
ATOM 660 C CA . MET A 1 87 ? 4.858 -5.538 2.101 1.00 96.12 87 MET A CA 1
ATOM 661 C C . MET A 1 87 ? 6.230 -4.877 1.947 1.00 96.12 87 MET A C 1
ATOM 663 O O . MET A 1 87 ? 7.268 -5.510 2.148 1.00 96.12 87 MET A O 1
ATOM 667 N N . LEU A 1 88 ? 6.240 -3.592 1.606 1.00 96.81 88 LEU A N 1
ATOM 668 C CA . LEU A 1 88 ? 7.440 -2.791 1.376 1.00 96.81 88 LEU A CA 1
ATOM 669 C C . LEU A 1 88 ? 7.861 -2.090 2.677 1.00 96.81 88 LEU A C 1
ATOM 671 O O . LEU A 1 88 ? 7.396 -1.000 3.012 1.00 96.81 88 LEU A O 1
ATOM 675 N N . SER A 1 89 ? 8.736 -2.737 3.448 1.00 96.62 89 SER A N 1
ATOM 676 C CA . SER A 1 89 ? 9.259 -2.171 4.698 1.00 96.62 89 SER A CA 1
ATOM 677 C C . SER A 1 89 ? 10.382 -1.179 4.425 1.00 96.62 89 SER A C 1
ATOM 679 O O . SER A 1 89 ? 11.439 -1.561 3.926 1.00 96.62 89 SER A O 1
ATOM 681 N N . VAL A 1 90 ? 10.193 0.071 4.840 1.00 95.94 90 VAL A N 1
ATOM 682 C CA . VAL A 1 90 ? 11.173 1.157 4.675 1.00 95.94 90 VAL A CA 1
ATOM 683 C C . VAL A 1 90 ? 11.400 1.867 6.013 1.00 95.94 90 VAL A C 1
ATOM 685 O O . VAL A 1 90 ? 10.494 1.888 6.841 1.00 95.94 90 VAL A O 1
ATOM 688 N N . PRO A 1 91 ? 12.594 2.413 6.300 1.00 91.81 91 PRO A N 1
ATOM 689 C CA . PRO A 1 91 ? 12.838 3.100 7.572 1.00 91.81 91 PRO A CA 1
ATOM 690 C C . PRO A 1 91 ? 12.001 4.378 7.714 1.00 91.81 91 PRO A C 1
ATOM 692 O O . PRO A 1 91 ? 11.506 4.672 8.801 1.00 91.81 91 PRO A O 1
ATOM 695 N N . ASP A 1 92 ? 11.829 5.101 6.610 1.00 93.00 92 ASP A N 1
ATOM 696 C CA . ASP A 1 92 ? 11.016 6.303 6.483 1.00 93.00 92 ASP A CA 1
ATOM 697 C C . ASP A 1 92 ? 10.420 6.327 5.068 1.00 93.00 92 ASP A C 1
ATOM 699 O O . ASP A 1 92 ? 11.088 5.982 4.098 1.00 93.00 92 ASP A O 1
ATOM 703 N N . VAL A 1 93 ? 9.146 6.693 4.950 1.00 92.69 93 VAL A N 1
ATOM 704 C CA . VAL A 1 93 ? 8.412 6.721 3.677 1.00 92.69 93 VAL A CA 1
ATOM 705 C C . VAL A 1 93 ? 8.768 7.927 2.805 1.00 92.69 93 VAL A C 1
ATOM 707 O O . VAL A 1 93 ? 8.392 7.961 1.637 1.00 92.69 93 VAL A O 1
ATOM 710 N N . GLU A 1 94 ? 9.460 8.923 3.362 1.00 92.31 94 GLU A N 1
ATOM 711 C CA . GLU A 1 94 ? 9.954 10.102 2.634 1.00 92.31 94 GLU A CA 1
ATOM 712 C C . GLU A 1 94 ? 11.430 9.963 2.223 1.00 92.31 94 GLU A C 1
ATOM 714 O O . GLU A 1 94 ? 12.006 10.886 1.644 1.00 92.31 94 GLU A O 1
ATOM 719 N N . SER A 1 95 ? 12.056 8.816 2.505 1.00 92.50 95 SER A N 1
ATOM 720 C CA . SER A 1 95 ? 13.479 8.613 2.256 1.00 92.50 95 SER A CA 1
ATOM 721 C C . SER A 1 95 ? 13.780 8.157 0.819 1.00 92.50 95 SER A C 1
ATOM 723 O O . SER A 1 95 ? 12.911 7.604 0.136 1.00 92.50 95 SER A O 1
ATOM 725 N N . PRO A 1 96 ? 15.026 8.335 0.335 1.00 94.38 96 PRO A N 1
ATOM 726 C CA . PRO A 1 96 ? 15.455 7.793 -0.956 1.00 94.38 96 PRO A CA 1
ATOM 727 C C . PRO A 1 96 ? 15.275 6.272 -1.067 1.00 94.38 96 PRO A C 1
ATOM 729 O O . PRO A 1 96 ? 15.000 5.757 -2.146 1.00 94.38 96 PRO A O 1
ATOM 732 N N . GLU A 1 97 ? 15.388 5.547 0.046 1.00 94.38 97 GLU A N 1
ATOM 733 C CA . GLU A 1 97 ? 15.155 4.103 0.105 1.00 94.38 97 GLU A CA 1
ATOM 734 C C . GLU A 1 97 ? 13.693 3.742 -0.182 1.00 94.38 97 GLU A C 1
ATOM 736 O O . GLU A 1 97 ? 13.442 2.697 -0.778 1.00 94.38 97 GLU A O 1
ATOM 741 N N . ALA A 1 98 ? 12.733 4.594 0.196 1.00 94.94 98 ALA A N 1
ATOM 742 C CA . ALA A 1 98 ? 11.328 4.390 -0.146 1.00 94.94 98 ALA A CA 1
ATOM 743 C C . ALA A 1 98 ? 11.081 4.529 -1.649 1.00 94.94 98 ALA A C 1
ATOM 745 O O . ALA A 1 98 ? 10.366 3.716 -2.234 1.00 94.94 98 ALA A O 1
ATOM 746 N N . LEU A 1 99 ? 11.726 5.508 -2.290 1.00 94.88 99 LEU A N 1
ATOM 747 C CA . LEU A 1 99 ? 11.678 5.639 -3.743 1.00 94.88 99 LEU A CA 1
ATOM 748 C C . LEU A 1 99 ? 12.299 4.413 -4.427 1.00 94.88 99 LEU A C 1
ATOM 750 O O . LEU A 1 99 ? 11.656 3.813 -5.281 1.00 94.88 99 LEU A O 1
ATOM 754 N N . ALA A 1 100 ? 13.485 3.984 -3.990 1.00 96.44 100 ALA A N 1
ATOM 755 C CA . ALA A 1 100 ? 14.147 2.798 -4.533 1.00 96.44 100 ALA A CA 1
ATOM 756 C C . ALA A 1 100 ? 13.322 1.510 -4.330 1.00 96.44 100 ALA A C 1
ATOM 758 O O . ALA A 1 100 ? 13.316 0.629 -5.188 1.00 96.44 100 ALA A O 1
ATOM 759 N N . ALA A 1 101 ? 12.605 1.388 -3.206 1.00 96.75 101 ALA A N 1
ATOM 760 C CA . ALA A 1 101 ? 11.704 0.266 -2.952 1.00 96.75 101 ALA A CA 1
ATOM 761 C C . ALA A 1 101 ? 10.509 0.259 -3.917 1.00 96.75 101 ALA A C 1
ATOM 763 O O . ALA A 1 101 ? 10.131 -0.801 -4.412 1.00 96.75 101 ALA A O 1
ATOM 764 N N . VAL A 1 102 ? 9.941 1.434 -4.206 1.00 95.25 102 VAL A N 1
ATOM 765 C CA . VAL A 1 102 ? 8.873 1.586 -5.201 1.00 95.25 102 VAL A CA 1
ATOM 766 C C . VAL A 1 102 ? 9.375 1.263 -6.606 1.00 95.25 102 VAL A C 1
ATOM 768 O O . VAL A 1 102 ? 8.712 0.508 -7.306 1.00 95.25 102 VAL A O 1
ATOM 771 N N . GLU A 1 103 ? 10.530 1.795 -7.010 1.00 95.94 103 GLU A N 1
ATOM 772 C CA . GLU A 1 103 ? 11.135 1.522 -8.323 1.00 95.94 103 GLU A CA 1
ATOM 773 C C . GLU A 1 103 ? 11.352 0.022 -8.520 1.00 95.94 103 GLU A C 1
ATOM 77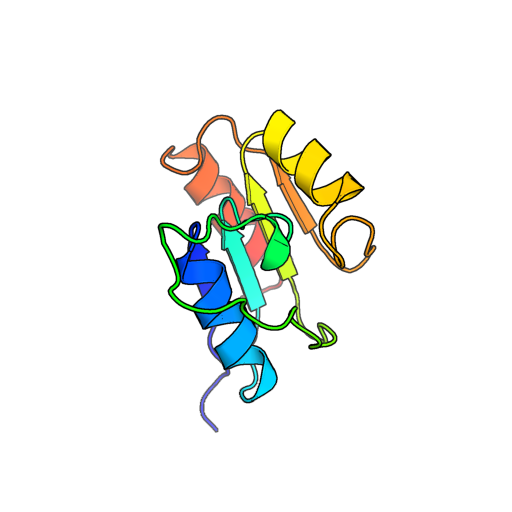5 O O . GLU A 1 103 ? 10.874 -0.553 -9.493 1.00 95.94 103 GLU A O 1
ATOM 780 N N . LYS A 1 104 ? 11.964 -0.637 -7.531 1.00 96.94 104 LYS A N 1
ATOM 781 C CA . LYS A 1 104 ? 12.171 -2.084 -7.560 1.00 96.94 104 LYS A CA 1
ATOM 782 C C . LYS A 1 104 ? 10.853 -2.858 -7.679 1.00 96.94 104 LYS A C 1
ATOM 784 O O . LYS A 1 104 ? 10.783 -3.828 -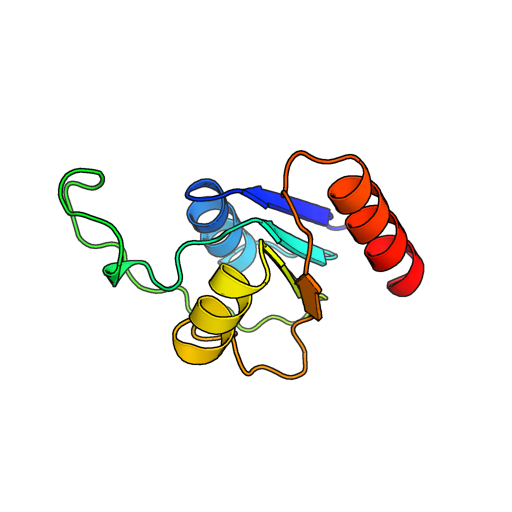8.426 1.00 96.94 104 LYS A O 1
ATOM 789 N N . TRP A 1 105 ? 9.824 -2.454 -6.936 1.00 97.19 105 TRP A N 1
ATOM 790 C CA . TRP A 1 105 ? 8.516 -3.103 -7.000 1.00 97.19 105 TRP A CA 1
ATOM 791 C C . TRP A 1 105 ? 7.873 -2.945 -8.384 1.00 97.19 105 TRP A C 1
ATOM 793 O O . TRP A 1 105 ? 7.341 -3.910 -8.920 1.00 97.19 105 TRP A O 1
ATOM 803 N N . LEU A 1 106 ? 7.964 -1.766 -9.006 1.00 96.12 106 LEU A N 1
ATOM 804 C CA . LEU A 1 106 ? 7.473 -1.554 -10.373 1.00 96.12 106 LEU A CA 1
ATOM 805 C C . LEU A 1 106 ? 8.230 -2.404 -11.402 1.00 96.12 106 LEU A C 1
ATOM 807 O O . LEU A 1 106 ? 7.588 -3.035 -12.244 1.00 96.12 106 LEU A O 1
ATOM 811 N N . ASP A 1 107 ? 9.557 -2.492 -11.282 1.00 96.31 107 ASP A N 1
ATOM 812 C CA . ASP A 1 107 ? 10.391 -3.340 -12.139 1.00 96.31 107 ASP A CA 1
ATOM 813 C C . ASP A 1 107 ? 9.982 -4.823 -12.037 1.00 96.31 107 ASP A C 1
ATOM 815 O O . ASP A 1 107 ? 9.883 -5.517 -13.051 1.00 96.31 107 ASP A O 1
ATOM 819 N N . GLU A 1 108 ? 9.696 -5.317 -10.825 1.00 95.50 108 GLU A N 1
ATOM 820 C CA . GLU A 1 108 ? 9.222 -6.690 -10.581 1.00 95.50 108 GLU A CA 1
ATOM 821 C C . GLU A 1 108 ? 7.843 -6.960 -11.210 1.00 95.50 108 GLU A C 1
ATOM 823 O O . GLU A 1 108 ? 7.568 -8.080 -11.647 1.00 95.50 108 GLU A O 1
ATOM 828 N N . LEU A 1 109 ? 6.995 -5.933 -11.310 1.00 92.88 109 LEU A N 1
ATOM 829 C CA . LEU A 1 109 ? 5.703 -5.994 -11.998 1.00 92.88 109 LEU A CA 1
ATOM 830 C C . LEU A 1 109 ? 5.814 -5.833 -13.524 1.00 92.88 109 LEU A C 1
ATOM 832 O O . LEU A 1 109 ? 4.838 -6.095 -14.232 1.00 92.88 109 LEU A O 1
ATOM 836 N N . GLY A 1 110 ? 6.979 -5.422 -14.035 1.00 91.50 110 GLY A N 1
ATOM 837 C CA . GLY A 1 110 ? 7.213 -5.146 -15.453 1.00 91.50 110 GLY A CA 1
ATOM 838 C C . GLY A 1 110 ? 6.522 -3.876 -15.961 1.00 91.50 110 GLY A C 1
ATOM 839 O O . GLY A 1 110 ? 6.095 -3.852 -17.120 1.00 91.50 110 GLY A O 1
ATOM 840 N N . ILE A 1 111 ? 6.366 -2.866 -15.093 1.00 86.06 111 ILE A N 1
ATOM 841 C CA . ILE A 1 111 ? 5.735 -1.566 -15.391 1.00 86.06 111 ILE A CA 1
ATOM 842 C C . ILE A 1 111 ? 6.787 -0.495 -15.672 1.00 86.06 111 ILE A C 1
ATOM 844 O O . ILE A 1 111 ? 7.740 -0.390 -14.877 1.00 86.06 111 ILE A O 1
#

Radius of gyration: 13.84 Å; chains: 1; bounding box: 35×28×40 Å

Secondary structure (DSSP, 8-state):
-PPPPEEEEETTHHHHHHHHHTTS--SEEEEES--S-GGGS-TTT-SSPPPPP-----S-EEEEE-HHHHHHHHHHSTTTT-TTEEEEE-S-TTSHHHHHHHHHHHHHHT-

Sequence (111 aa):
MPFPPVIFARSLGCLIAQTYISSHPASALCLISPPPSNTSLSKSKFPTNLPEFNFEPKFPLSFMAAAKELEVLRAQHRLGDDPGVDMLSVPDVESPEALAAVEKWLDELGI

Foldseek 3Di:
DDDAAEDEAEEVRVVVVLVVCQPGPHQEYEYELYDLWQVVDDCVVPVDRDDTRDDDDPHQYEYEYAPVSLVVNLVRHPCSVPPSYHYHHDNHCPDPVVVVSVVVVCVVSVD